Protein AF-A0A522IS14-F1 (afdb_monomer_lite)

Secondary structure (DSSP, 8-state):
-HHHHHHHHHHHHS-TTTEEEEEE-SS-EEEEETTSEEEEEEEEETTEEEEEEEETTPPPEEEES-S--TTSTTTT-EEE-TTS-EEE-SS--TTS-HHHHHHHHHHHHHH-TT--

Structure (mmCIF, N/CA/C/O backbone):
data_AF-A0A522IS14-F1
#
_entry.id   AF-A0A522IS14-F1
#
loop_
_atom_site.group_PDB
_atom_site.id
_atom_site.type_symbol
_atom_site.label_atom_id
_atom_site.label_alt_id
_atom_site.label_comp_id
_atom_site.label_asym_id
_atom_site.label_entity_id
_atom_site.label_seq_id
_atom_site.pdbx_PDB_ins_code
_atom_site.Cartn_x
_atom_site.Cartn_y
_atom_site.Cartn_z
_atom_site.occupancy
_atom_site.B_iso_or_equiv
_atom_site.auth_seq_id
_atom_site.auth_comp_id
_atom_site.auth_asym_id
_atom_site.auth_atom_id
_atom_site.pdbx_PDB_model_num
ATOM 1 N N . MET A 1 1 ? 11.463 14.031 8.250 1.00 78.69 1 MET A N 1
ATOM 2 C CA . MET A 1 1 ? 11.807 12.584 8.253 1.00 78.69 1 MET A CA 1
ATOM 3 C C . MET A 1 1 ? 10.611 11.878 7.656 1.00 78.69 1 MET A C 1
ATOM 5 O O . MET A 1 1 ? 9.542 11.996 8.234 1.00 78.69 1 MET A O 1
ATOM 9 N N . LEU A 1 2 ? 10.772 11.189 6.524 1.00 92.50 2 LEU A N 1
ATOM 10 C CA . LEU A 1 2 ? 9.661 10.795 5.645 1.00 92.50 2 LEU A CA 1
ATOM 11 C C . LEU A 1 2 ? 8.476 10.115 6.358 1.00 92.50 2 LEU A C 1
ATOM 13 O O . LEU A 1 2 ? 7.334 10.493 6.135 1.00 92.50 2 LEU A O 1
ATOM 17 N N . HIS A 1 3 ? 8.723 9.172 7.273 1.00 95.56 3 HIS A N 1
ATOM 18 C CA . HIS A 1 3 ? 7.641 8.515 8.021 1.00 95.56 3 HIS A CA 1
ATOM 19 C C . HIS A 1 3 ? 6.887 9.454 8.984 1.00 95.56 3 HIS A C 1
ATOM 21 O O . HIS A 1 3 ? 5.693 9.268 9.185 1.00 95.56 3 HIS A O 1
ATOM 27 N N . ILE A 1 4 ? 7.536 10.474 9.557 1.00 96.19 4 ILE A N 1
ATOM 28 C CA . ILE A 1 4 ? 6.842 11.489 10.374 1.00 96.19 4 ILE A CA 1
ATOM 29 C C . ILE A 1 4 ? 5.905 12.317 9.490 1.00 96.19 4 ILE A C 1
ATOM 31 O O . ILE A 1 4 ? 4.738 12.473 9.826 1.00 96.19 4 ILE A O 1
ATOM 35 N N . GLU A 1 5 ? 6.392 12.773 8.333 1.00 96.75 5 GLU A N 1
ATOM 36 C CA . GLU A 1 5 ? 5.596 13.560 7.379 1.00 96.75 5 GLU A CA 1
ATOM 37 C C . GLU A 1 5 ? 4.401 12.755 6.850 1.00 96.75 5 GLU A C 1
ATOM 39 O O . GLU A 1 5 ? 3.275 13.247 6.831 1.00 96.75 5 GLU A O 1
ATOM 44 N N . LEU A 1 6 ? 4.621 11.484 6.494 1.00 98.06 6 LEU A N 1
ATOM 45 C CA . LEU A 1 6 ? 3.549 10.581 6.078 1.00 98.06 6 LEU A CA 1
ATOM 46 C C . LEU A 1 6 ? 2.525 10.367 7.194 1.00 98.06 6 LEU A C 1
ATOM 48 O O . LEU A 1 6 ? 1.330 10.405 6.923 1.00 98.06 6 LEU A O 1
ATOM 52 N N . LYS A 1 7 ? 2.963 10.175 8.446 1.00 98.44 7 LYS A N 1
ATOM 53 C CA . LYS A 1 7 ? 2.049 10.040 9.587 1.00 98.44 7 LYS A CA 1
ATOM 54 C C . LYS A 1 7 ? 1.142 11.263 9.722 1.00 98.44 7 LYS A C 1
ATOM 56 O O . LYS A 1 7 ? -0.070 11.098 9.803 1.00 98.44 7 LYS A O 1
ATOM 61 N N . GLU A 1 8 ? 1.716 12.464 9.697 1.00 98.25 8 GLU A N 1
ATOM 62 C CA . GLU A 1 8 ? 0.957 13.718 9.786 1.00 98.25 8 GLU A CA 1
ATOM 63 C C . GLU A 1 8 ? -0.048 13.854 8.633 1.00 98.25 8 GLU A C 1
ATOM 65 O O . GLU A 1 8 ? -1.200 14.235 8.848 1.00 98.25 8 GLU A O 1
ATOM 70 N N . GLN A 1 9 ? 0.355 13.494 7.411 1.00 98.56 9 GLN A N 1
ATOM 71 C CA . GLN A 1 9 ? -0.529 13.511 6.245 1.00 98.56 9 GLN A CA 1
ATOM 72 C C . GLN A 1 9 ? -1.676 12.503 6.362 1.00 98.56 9 GLN A C 1
ATOM 74 O O . GLN A 1 9 ? -2.811 12.848 6.026 1.00 98.56 9 GLN A O 1
ATOM 79 N N . ILE A 1 10 ? -1.411 11.291 6.865 1.00 98.56 10 ILE A N 1
ATOM 80 C CA . ILE A 1 10 ? -2.438 10.266 7.098 1.00 98.56 10 ILE A CA 1
ATOM 81 C C . ILE A 1 10 ? -3.449 10.776 8.129 1.00 98.56 10 ILE A C 1
ATOM 83 O O . ILE A 1 10 ? -4.641 10.784 7.839 1.00 98.56 10 ILE A O 1
ATOM 87 N N . GLU A 1 11 ? -2.983 11.259 9.283 1.00 98.25 11 GLU A N 1
ATOM 88 C CA . GLU A 1 11 ? -3.848 11.747 10.370 1.00 98.25 11 GLU A CA 1
ATOM 89 C C . GLU A 1 11 ? -4.634 13.012 10.001 1.00 98.25 11 GLU A C 1
ATOM 91 O O . GLU A 1 11 ? -5.712 13.251 10.536 1.00 98.25 11 GLU A O 1
ATOM 96 N N . THR A 1 12 ? -4.111 13.825 9.081 1.00 98.38 12 THR A N 1
ATOM 97 C CA . THR A 1 12 ? -4.821 15.006 8.565 1.00 98.38 12 THR A CA 1
ATOM 98 C C . THR A 1 12 ? -5.878 14.634 7.523 1.00 98.38 12 THR A C 1
ATOM 100 O O . THR A 1 12 ? -6.883 15.330 7.390 1.00 98.38 12 THR A O 1
ATOM 103 N N . THR A 1 13 ? -5.645 13.571 6.749 1.00 98.62 13 THR A N 1
ATOM 104 C CA . THR A 1 13 ? -6.473 13.224 5.580 1.00 98.62 13 THR A CA 1
ATOM 105 C C . THR A 1 13 ? -7.583 12.237 5.911 1.00 98.62 13 THR A C 1
ATOM 107 O O . THR A 1 13 ? -8.668 12.343 5.345 1.00 98.62 13 THR A O 1
ATOM 110 N N . PHE A 1 14 ? -7.317 11.281 6.799 1.00 98.44 14 PHE A N 1
ATOM 111 C CA . PHE A 1 14 ? -8.257 10.230 7.169 1.00 98.44 14 PHE A CA 1
ATOM 112 C C . PHE A 1 14 ? -8.689 10.408 8.616 1.00 98.44 14 PHE A C 1
ATOM 114 O O . PHE A 1 14 ? -7.854 10.543 9.508 1.00 98.44 14 PHE A O 1
ATOM 121 N N . ASP A 1 15 ? -9.997 10.374 8.854 1.00 97.62 15 ASP A N 1
ATOM 122 C CA . ASP A 1 15 ? -10.520 10.390 10.214 1.00 97.62 15 ASP A CA 1
ATOM 123 C C . ASP A 1 15 ? -10.483 8.991 10.862 1.00 97.62 15 ASP A C 1
ATOM 125 O O . ASP A 1 15 ? -10.216 7.969 10.218 1.00 97.62 15 ASP A O 1
ATOM 129 N N . ASN A 1 16 ? -10.808 8.937 12.157 1.00 95.06 16 ASN A N 1
ATOM 130 C CA . ASN A 1 16 ? -10.797 7.700 12.944 1.00 95.06 16 ASN A CA 1
ATOM 131 C C . ASN A 1 16 ? -11.855 6.665 12.509 1.00 95.06 16 ASN A C 1
ATOM 133 O O . ASN A 1 16 ? -11.824 5.530 12.985 1.00 95.06 16 ASN A O 1
ATOM 137 N N . THR A 1 17 ? -12.801 7.027 11.635 1.00 97.31 17 THR A N 1
ATOM 138 C CA . THR A 1 17 ? -13.760 6.086 11.031 1.00 97.31 17 THR A CA 1
ATOM 139 C C . THR A 1 17 ? -13.186 5.377 9.806 1.00 97.31 17 THR A C 1
ATOM 141 O O . THR A 1 17 ? -13.763 4.394 9.348 1.00 97.31 17 THR A O 1
ATOM 144 N N . GLN A 1 18 ? -12.041 5.841 9.296 1.00 98.38 18 GLN A N 1
ATOM 145 C CA . GLN A 1 18 ? -11.319 5.253 8.170 1.00 98.38 18 GLN A CA 1
ATOM 146 C C . GLN A 1 18 ? -9.991 4.634 8.619 1.00 98.38 18 GLN A C 1
ATOM 148 O O . GLN A 1 18 ? -9.724 3.467 8.332 1.00 98.38 18 GLN A O 1
ATOM 153 N N . VAL A 1 19 ? -9.172 5.388 9.353 1.00 98.56 19 VAL A N 1
ATOM 154 C CA . VAL A 1 19 ? -7.880 4.940 9.887 1.00 98.56 19 VAL A CA 1
ATOM 155 C C . VAL A 1 19 ? -7.956 4.982 11.408 1.00 98.56 19 VAL A C 1
ATOM 157 O O . VAL A 1 19 ? -7.943 6.042 12.018 1.00 98.56 19 VAL A O 1
ATOM 160 N N . VAL A 1 20 ? -8.043 3.810 12.029 1.00 98.38 20 VAL A N 1
ATOM 161 C CA . VAL A 1 20 ? -8.241 3.650 13.476 1.00 98.38 20 VAL A CA 1
ATOM 162 C C . VAL A 1 20 ? -6.989 4.039 14.261 1.00 98.38 20 VAL A C 1
ATOM 164 O O . VAL A 1 20 ? -7.088 4.589 15.356 1.00 98.38 20 VAL A O 1
ATOM 167 N N . SER A 1 21 ? -5.803 3.746 13.725 1.00 98.25 21 SER A N 1
ATOM 168 C CA . SER A 1 21 ? -4.539 4.133 14.354 1.00 98.25 21 SER A CA 1
ATOM 169 C C . SER A 1 21 ? -3.407 4.263 13.346 1.00 98.25 21 SER A C 1
ATOM 171 O O . SER A 1 21 ? -3.351 3.496 12.384 1.00 98.25 21 SER A O 1
ATOM 173 N N . VAL A 1 22 ? -2.460 5.158 13.640 1.00 98.44 22 VAL A N 1
ATOM 174 C CA . VAL A 1 22 ? -1.189 5.318 12.923 1.00 98.44 22 VAL A CA 1
ATOM 175 C C . VAL A 1 22 ? -0.053 5.379 13.943 1.00 98.44 22 VAL A C 1
ATOM 177 O O . VAL A 1 22 ? 0.065 6.342 14.702 1.00 98.44 22 VAL A O 1
ATOM 180 N N . THR A 1 23 ? 0.806 4.366 13.960 1.00 98.50 23 THR A N 1
ATOM 181 C CA . THR A 1 23 ? 1.931 4.270 14.896 1.00 98.50 23 THR A CA 1
ATOM 182 C C . THR A 1 23 ? 3.244 4.446 14.147 1.00 98.50 23 THR A C 1
ATOM 184 O O . THR A 1 23 ? 3.541 3.718 13.202 1.00 98.50 23 THR A O 1
ATOM 187 N N . LEU A 1 24 ? 4.051 5.415 14.587 1.00 98.00 24 LEU A N 1
ATOM 188 C CA . LEU A 1 24 ? 5.418 5.584 14.107 1.00 98.00 24 LEU A CA 1
ATOM 189 C C . LEU A 1 24 ? 6.353 4.610 14.821 1.00 98.00 24 LEU A C 1
ATOM 191 O O . LEU A 1 24 ? 6.579 4.726 16.026 1.00 98.00 24 LEU A O 1
ATOM 195 N N . CYS A 1 25 ? 6.937 3.700 14.051 1.00 95.94 25 CYS A N 1
ATOM 196 C CA . CYS A 1 25 ? 8.014 2.819 14.479 1.00 95.94 25 CYS A CA 1
ATOM 197 C C . CYS A 1 25 ? 9.371 3.392 14.030 1.00 95.94 25 CYS A C 1
ATOM 199 O O . CYS A 1 25 ? 9.451 4.431 13.373 1.00 95.94 25 CYS A O 1
ATOM 201 N N . ARG A 1 26 ? 10.475 2.723 14.389 1.00 90.19 26 ARG A N 1
ATOM 202 C CA . ARG A 1 26 ? 11.834 3.199 14.067 1.00 90.19 26 ARG A CA 1
ATOM 203 C C . ARG A 1 26 ? 12.067 3.371 12.560 1.00 90.19 26 ARG A C 1
ATOM 205 O O . ARG A 1 26 ? 12.752 4.305 12.155 1.00 90.19 26 ARG A O 1
ATOM 212 N N . ASP A 1 27 ? 11.539 2.459 11.757 1.00 92.25 27 ASP A N 1
ATOM 213 C CA . ASP A 1 27 ? 11.781 2.352 10.316 1.00 92.25 27 ASP A CA 1
ATOM 214 C C . ASP A 1 27 ? 10.505 1.990 9.530 1.00 92.25 27 ASP A C 1
ATOM 216 O O . ASP A 1 27 ? 10.586 1.476 8.413 1.00 92.25 27 ASP A O 1
ATOM 220 N N . ALA A 1 28 ? 9.333 2.231 10.127 1.00 97.38 28 ALA A N 1
ATOM 221 C CA . ALA A 1 28 ? 8.037 1.924 9.537 1.00 97.38 28 ALA A CA 1
ATOM 222 C C . ALA A 1 28 ? 6.909 2.801 10.100 1.00 97.38 28 ALA A C 1
ATOM 224 O O . ALA A 1 28 ? 7.046 3.403 11.169 1.00 97.38 28 ALA A O 1
ATOM 225 N N . LEU A 1 29 ? 5.771 2.796 9.407 1.00 98.38 29 LEU A N 1
ATOM 226 C CA . LEU A 1 29 ? 4.467 3.150 9.965 1.00 98.38 29 LEU A CA 1
ATOM 227 C C . LEU A 1 29 ? 3.579 1.913 10.029 1.00 98.38 29 LEU A C 1
ATOM 229 O O . LEU A 1 29 ? 3.442 1.206 9.034 1.00 98.38 29 LEU A O 1
ATOM 233 N N . GLU A 1 30 ? 2.944 1.693 11.172 1.00 98.62 30 GLU A N 1
ATOM 234 C CA . GLU A 1 30 ? 1.910 0.672 11.341 1.00 98.62 30 GLU A CA 1
ATOM 235 C C . GLU A 1 30 ? 0.535 1.338 11.365 1.00 98.62 30 GLU A C 1
ATOM 237 O O . GLU A 1 30 ? 0.321 2.316 12.084 1.00 98.62 30 GLU A O 1
ATOM 242 N N . LEU A 1 31 ? -0.388 0.833 10.550 1.00 98.62 31 LEU A N 1
ATOM 243 C CA . LEU A 1 31 ? -1.736 1.363 10.398 1.00 98.62 31 LEU A CA 1
ATOM 244 C C . LEU A 1 31 ? -2.772 0.271 10.650 1.00 98.62 31 LEU A C 1
ATOM 246 O O . LEU A 1 31 ? -2.624 -0.852 10.172 1.00 98.62 31 LEU A O 1
ATOM 250 N N . ASN A 1 32 ? -3.865 0.654 11.306 1.00 98.56 32 ASN A N 1
ATOM 251 C CA . ASN A 1 32 ? -5.087 -0.144 11.374 1.00 98.56 32 ASN A CA 1
ATOM 252 C C . ASN A 1 32 ? -6.198 0.614 10.655 1.00 98.56 32 ASN A C 1
ATOM 254 O O . ASN A 1 32 ? -6.525 1.735 11.045 1.00 98.56 32 ASN A O 1
ATOM 258 N N . LEU A 1 33 ? -6.772 0.028 9.608 1.00 98.62 33 LEU A N 1
ATOM 259 C CA . LEU A 1 33 ? -7.923 0.593 8.907 1.00 98.62 33 LEU A CA 1
ATOM 260 C C . LEU A 1 33 ? -9.225 0.091 9.541 1.00 98.62 33 LEU A C 1
ATOM 262 O O . LEU A 1 33 ? -9.295 -1.012 10.082 1.00 98.62 33 LEU A O 1
ATOM 266 N N . ALA A 1 34 ? -10.289 0.883 9.437 1.00 98.12 34 ALA A N 1
ATOM 267 C CA . ALA A 1 34 ? -11.573 0.588 10.074 1.00 98.12 34 ALA A CA 1
ATOM 268 C C . ALA A 1 34 ? -12.277 -0.667 9.532 1.00 98.12 34 ALA A C 1
ATOM 270 O O . ALA A 1 34 ? -13.135 -1.235 10.203 1.00 98.12 34 ALA A O 1
ATOM 271 N N . ASN A 1 35 ? -11.901 -1.129 8.339 1.00 97.38 35 ASN A N 1
ATOM 272 C CA . ASN A 1 35 ? -12.407 -2.367 7.746 1.00 97.38 35 ASN A CA 1
ATOM 273 C C . ASN A 1 35 ? -11.605 -3.623 8.152 1.00 97.38 35 ASN A C 1
ATOM 275 O O . ASN A 1 35 ? -11.827 -4.699 7.593 1.00 97.38 35 ASN A O 1
ATOM 279 N N . GLY A 1 36 ? -10.684 -3.492 9.113 1.00 97.56 36 GLY A N 1
ATOM 280 C CA . GLY A 1 36 ? -9.882 -4.594 9.644 1.00 97.56 36 GLY A CA 1
ATOM 281 C C . GLY A 1 36 ? -8.603 -4.888 8.860 1.00 97.56 36 GLY A C 1
ATOM 282 O O . GLY A 1 36 ? -7.990 -5.927 9.091 1.00 97.56 36 GLY A O 1
ATOM 283 N N . VAL A 1 37 ? -8.204 -4.026 7.919 1.00 98.44 37 VAL A N 1
ATOM 284 C CA . VAL A 1 37 ? -6.888 -4.122 7.273 1.00 98.44 37 VAL A CA 1
ATOM 285 C C . VAL A 1 37 ? -5.807 -3.630 8.231 1.00 98.44 37 VAL A C 1
ATOM 287 O O . VAL A 1 37 ? -5.866 -2.504 8.725 1.00 98.44 37 VAL A O 1
ATOM 290 N N . GLU A 1 38 ? -4.789 -4.456 8.437 1.00 98.50 38 GLU A N 1
ATOM 291 C CA . GLU A 1 38 ? -3.585 -4.117 9.198 1.00 98.50 38 GLU A CA 1
ATOM 292 C C . GLU A 1 38 ? -2.421 -3.970 8.224 1.00 98.50 38 GLU A C 1
ATOM 294 O O . GLU A 1 38 ? -2.159 -4.875 7.428 1.00 98.50 38 GLU A O 1
ATOM 299 N N . MET A 1 39 ? -1.734 -2.831 8.269 1.00 98.44 39 MET A N 1
ATOM 300 C CA . MET A 1 39 ? -0.756 -2.435 7.260 1.00 98.44 39 MET A CA 1
ATOM 301 C C . MET A 1 39 ? 0.551 -1.947 7.883 1.00 98.44 39 MET A C 1
ATOM 303 O O . MET A 1 39 ? 0.554 -1.272 8.908 1.00 98.44 39 MET A O 1
ATOM 307 N N . VAL A 1 40 ? 1.666 -2.258 7.223 1.00 98.62 40 VAL A N 1
ATOM 308 C CA . VAL A 1 40 ? 3.013 -1.802 7.570 1.00 98.62 40 VAL A CA 1
ATOM 309 C C . VAL A 1 40 ? 3.643 -1.141 6.350 1.00 98.62 40 VAL A C 1
ATOM 311 O O . VAL A 1 40 ? 3.843 -1.779 5.314 1.00 98.62 40 VAL A O 1
ATOM 314 N N . LEU A 1 41 ? 3.984 0.138 6.483 1.00 98.44 41 LEU A N 1
ATOM 315 C CA . LEU A 1 41 ? 4.634 0.942 5.453 1.00 98.44 41 LEU A CA 1
ATOM 316 C C . LEU A 1 41 ? 6.110 1.118 5.795 1.00 98.44 41 LEU A C 1
ATOM 318 O O . LEU A 1 41 ? 6.434 1.634 6.862 1.00 98.44 41 LEU A O 1
ATOM 322 N N . ARG A 1 42 ? 6.999 0.741 4.878 1.00 98.19 42 ARG A N 1
ATOM 323 C CA . ARG A 1 42 ? 8.440 1.007 4.948 1.00 98.19 42 ARG A CA 1
ATOM 324 C C . ARG A 1 42 ? 8.839 1.784 3.710 1.00 98.19 42 ARG A C 1
ATOM 326 O O . ARG A 1 42 ? 8.982 1.204 2.638 1.00 98.19 42 ARG A O 1
ATOM 333 N N . ILE A 1 43 ? 8.980 3.095 3.846 1.00 96.94 43 ILE A N 1
ATOM 334 C CA . ILE A 1 43 ? 9.272 3.993 2.731 1.00 96.94 43 ILE A CA 1
ATOM 335 C C . ILE A 1 43 ? 10.657 4.600 2.931 1.00 96.94 43 ILE A C 1
ATOM 337 O O . ILE A 1 43 ? 10.878 5.382 3.858 1.00 96.94 43 ILE A O 1
ATOM 341 N N . VAL A 1 44 ? 11.594 4.247 2.054 1.00 95.62 44 VAL A N 1
ATOM 342 C CA . VAL A 1 44 ? 12.950 4.812 2.056 1.00 95.62 44 VAL A CA 1
ATOM 343 C C . VAL A 1 44 ? 13.001 6.037 1.148 1.00 95.62 44 VAL A C 1
ATOM 345 O O . VAL A 1 44 ? 13.566 7.066 1.516 1.00 95.62 44 VAL A O 1
ATOM 348 N N . SER A 1 45 ? 12.391 5.938 -0.034 1.00 96.12 45 SER A N 1
ATOM 349 C CA . SER A 1 45 ? 12.372 6.998 -1.042 1.00 96.12 45 SER A CA 1
ATOM 350 C C . SER A 1 45 ? 11.177 6.834 -2.000 1.00 96.12 45 SER A C 1
ATOM 352 O O . SER A 1 45 ? 10.509 5.799 -1.969 1.00 96.12 45 SER A O 1
ATOM 354 N N . PRO A 1 46 ? 10.920 7.799 -2.904 1.00 96.88 46 PRO A N 1
ATOM 355 C CA . PRO A 1 46 ? 9.925 7.656 -3.978 1.00 96.88 46 PRO A CA 1
ATOM 356 C C . PRO A 1 46 ? 10.116 6.422 -4.880 1.00 96.88 46 PRO A C 1
ATOM 358 O O . PRO A 1 46 ? 9.194 6.016 -5.586 1.00 96.88 46 PRO A O 1
ATOM 361 N N . THR A 1 47 ? 11.311 5.827 -4.889 1.00 96.44 47 THR A N 1
ATOM 362 C CA . THR A 1 47 ? 11.657 4.670 -5.729 1.00 96.44 47 THR A CA 1
ATOM 363 C C . THR A 1 47 ? 11.968 3.402 -4.936 1.00 96.44 47 THR A C 1
ATOM 365 O O . THR A 1 47 ? 12.289 2.382 -5.539 1.00 96.44 47 THR A O 1
ATOM 368 N N . GLU A 1 48 ? 11.917 3.460 -3.605 1.00 97.31 48 GLU A N 1
ATOM 369 C CA . GLU A 1 48 ? 12.264 2.338 -2.733 1.00 97.31 48 GLU A CA 1
ATOM 370 C C . GLU A 1 48 ? 11.300 2.266 -1.549 1.00 97.31 48 GLU A C 1
ATOM 372 O O . GLU A 1 48 ? 11.327 3.113 -0.645 1.00 97.31 48 GLU A O 1
ATOM 377 N N . TYR A 1 49 ? 10.433 1.257 -1.576 1.00 97.62 49 TYR A N 1
ATOM 378 C CA . TYR A 1 49 ? 9.414 1.042 -0.560 1.00 97.62 49 TYR A CA 1
ATOM 379 C C . TYR A 1 49 ? 8.918 -0.405 -0.510 1.00 97.62 49 TYR A C 1
ATOM 381 O O . TYR A 1 49 ? 9.035 -1.169 -1.470 1.00 97.62 49 TYR A O 1
ATOM 389 N N . ALA A 1 50 ? 8.321 -0.734 0.632 1.00 98.06 50 ALA A N 1
ATOM 390 C CA . ALA A 1 50 ? 7.544 -1.939 0.870 1.00 98.06 50 ALA A CA 1
ATOM 391 C C . ALA A 1 50 ? 6.265 -1.565 1.633 1.00 98.06 50 ALA A C 1
ATOM 393 O O . ALA A 1 50 ? 6.326 -0.966 2.712 1.00 98.06 50 ALA A O 1
ATOM 394 N N . MET A 1 51 ? 5.105 -1.899 1.076 1.00 98.50 51 MET A N 1
ATOM 395 C CA . MET A 1 51 ? 3.789 -1.649 1.666 1.00 98.50 51 MET A CA 1
ATOM 396 C C . MET A 1 51 ? 3.086 -2.987 1.847 1.00 98.50 51 MET A C 1
ATOM 398 O O . MET A 1 51 ? 2.606 -3.573 0.884 1.00 98.50 51 MET A O 1
ATOM 402 N N . ASN A 1 52 ? 3.054 -3.487 3.077 1.00 98.25 52 ASN A N 1
ATOM 403 C CA . ASN A 1 52 ? 2.553 -4.819 3.401 1.00 98.25 52 ASN A CA 1
ATOM 404 C C . ASN A 1 52 ? 1.222 -4.705 4.126 1.00 98.25 52 ASN A C 1
ATOM 406 O O . ASN A 1 52 ? 1.089 -3.850 4.998 1.00 98.25 52 ASN A O 1
ATOM 410 N N . TRP A 1 53 ? 0.265 -5.578 3.833 1.00 98.44 53 TRP A N 1
ATOM 411 C CA . TRP A 1 53 ? -0.979 -5.631 4.590 1.00 98.44 53 TRP A CA 1
ATOM 412 C C . TRP A 1 53 ? -1.567 -7.037 4.667 1.00 98.44 53 TRP A C 1
ATOM 414 O O . TRP A 1 53 ? -1.236 -7.933 3.889 1.00 98.44 53 TRP A O 1
ATOM 424 N N . ARG A 1 54 ? -2.461 -7.224 5.635 1.00 97.38 54 ARG A N 1
ATOM 425 C CA . ARG A 1 54 ? -3.291 -8.421 5.801 1.00 97.38 54 ARG A CA 1
ATOM 426 C C . ARG A 1 54 ? -4.718 -8.023 6.152 1.00 97.38 54 ARG A C 1
ATOM 428 O O . ARG A 1 54 ? -4.959 -6.912 6.624 1.00 97.38 54 ARG A O 1
ATOM 435 N N . TRP A 1 55 ? -5.655 -8.932 5.913 1.00 96.56 55 TRP A N 1
ATOM 436 C CA . TRP A 1 55 ? -7.069 -8.734 6.219 1.00 96.56 55 TRP A CA 1
ATOM 437 C C . TRP A 1 55 ? -7.676 -10.028 6.766 1.00 96.56 55 TRP A C 1
ATOM 439 O O . TRP A 1 55 ? -7.764 -11.026 6.050 1.00 96.56 55 TRP A O 1
ATOM 449 N N . GLY A 1 56 ? -8.063 -10.025 8.044 1.00 92.00 56 GLY A N 1
ATOM 450 C CA . GLY A 1 56 ? -8.499 -11.239 8.743 1.00 92.00 56 GLY A CA 1
ATOM 451 C C . GLY A 1 56 ? -7.419 -12.330 8.738 1.00 92.00 56 GLY A C 1
ATOM 452 O O . GLY A 1 56 ? -6.240 -12.040 8.938 1.00 92.00 56 GLY A O 1
ATOM 453 N N . ASP A 1 57 ? -7.826 -13.570 8.461 1.00 89.50 57 ASP A N 1
ATOM 454 C CA . ASP A 1 57 ? -6.933 -14.736 8.359 1.00 89.50 57 ASP A CA 1
ATOM 455 C C . ASP A 1 57 ? -6.303 -14.904 6.959 1.00 89.50 57 ASP A C 1
ATOM 457 O O . ASP A 1 57 ? -5.694 -15.935 6.664 1.00 89.50 57 ASP A O 1
ATOM 461 N N . ALA A 1 58 ? -6.475 -13.926 6.061 1.00 84.50 58 ALA A N 1
ATOM 462 C CA . ALA A 1 58 ? -5.903 -13.992 4.721 1.00 84.50 58 ALA A CA 1
ATOM 463 C C . ALA A 1 58 ? -4.368 -13.945 4.754 1.00 84.50 58 ALA A C 1
ATOM 465 O O . ALA A 1 58 ? -3.752 -13.347 5.642 1.00 84.50 58 ALA A O 1
ATOM 466 N N . ALA A 1 59 ? -3.749 -14.539 3.730 1.00 87.00 59 ALA A N 1
ATOM 467 C CA . ALA A 1 59 ? -2.314 -14.419 3.521 1.00 87.00 59 ALA A CA 1
ATOM 468 C C . ALA A 1 59 ? -1.903 -12.948 3.335 1.00 87.00 59 ALA A C 1
ATOM 470 O O . ALA A 1 59 ? -2.679 -12.116 2.856 1.00 87.00 59 ALA A O 1
ATOM 471 N N . GLN A 1 60 ? -0.661 -12.644 3.712 1.00 93.94 60 GLN A N 1
ATOM 472 C CA . GLN A 1 60 ? -0.085 -11.316 3.550 1.00 93.94 60 GLN A CA 1
ATOM 473 C C . GLN A 1 60 ? -0.003 -10.941 2.068 1.00 93.94 60 GLN A C 1
ATOM 475 O O . GLN A 1 60 ? 0.433 -11.731 1.232 1.00 93.94 60 GLN A O 1
ATOM 480 N N . MET A 1 61 ? -0.390 -9.706 1.781 1.00 97.44 61 MET A N 1
ATOM 481 C CA . MET A 1 61 ? -0.250 -9.046 0.494 1.00 97.44 61 MET A CA 1
ATOM 482 C C . MET A 1 61 ? 0.776 -7.925 0.615 1.00 97.44 61 MET A C 1
ATOM 484 O O . MET A 1 61 ? 0.977 -7.369 1.701 1.00 97.44 61 MET A O 1
ATOM 488 N N . SER A 1 62 ? 1.429 -7.582 -0.489 1.00 97.88 62 SER A N 1
ATOM 489 C CA . SER A 1 62 ? 2.403 -6.496 -0.477 1.00 97.88 62 SER A CA 1
ATOM 490 C C . SER A 1 62 ? 2.580 -5.831 -1.828 1.00 97.88 62 SER A C 1
ATOM 492 O O . SER A 1 62 ? 2.413 -6.452 -2.875 1.00 97.88 62 SER A O 1
ATOM 494 N N . ILE A 1 63 ? 2.932 -4.551 -1.794 1.00 98.25 63 ILE A N 1
ATOM 495 C CA . ILE A 1 63 ? 3.481 -3.825 -2.931 1.00 98.25 63 ILE A CA 1
ATOM 496 C C . ILE A 1 63 ? 4.915 -3.455 -2.587 1.00 98.25 63 ILE A C 1
ATOM 498 O O . ILE A 1 63 ? 5.154 -2.689 -1.650 1.00 98.25 63 ILE A O 1
ATOM 502 N N . ASP A 1 64 ? 5.851 -3.985 -3.364 1.00 96.62 64 ASP A N 1
ATOM 503 C CA . ASP A 1 64 ? 7.278 -3.885 -3.087 1.00 96.62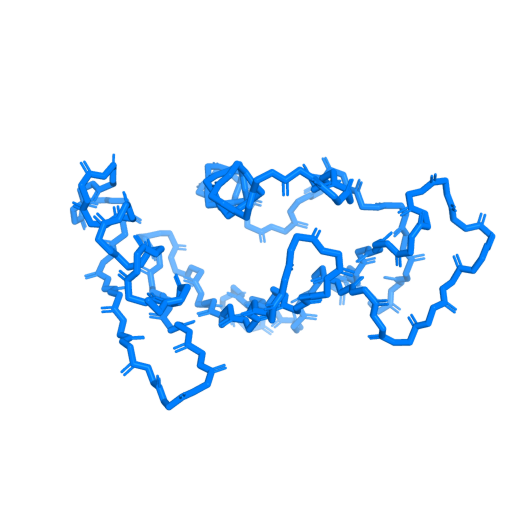 64 ASP A CA 1
ATOM 504 C C . ASP A 1 64 ? 8.046 -3.401 -4.316 1.00 96.62 64 ASP A C 1
ATOM 506 O O . ASP A 1 64 ? 7.654 -3.630 -5.461 1.00 96.62 64 ASP A O 1
ATOM 510 N N . THR A 1 65 ? 9.186 -2.753 -4.083 1.00 97.00 65 THR A N 1
ATOM 511 C CA . THR A 1 65 ? 10.163 -2.423 -5.134 1.00 97.00 65 THR A CA 1
ATOM 512 C C . THR A 1 65 ? 11.336 -3.409 -5.188 1.00 97.00 65 THR A C 1
ATOM 514 O O . THR A 1 65 ? 12.215 -3.266 -6.040 1.00 97.00 65 THR A O 1
ATOM 517 N N . ALA A 1 66 ? 11.387 -4.395 -4.281 1.00 92.06 66 ALA A N 1
ATOM 518 C CA . ALA A 1 66 ? 12.446 -5.402 -4.203 1.00 92.06 66 ALA A CA 1
ATOM 519 C C . ALA A 1 66 ? 11.938 -6.738 -3.610 1.00 92.06 66 ALA A C 1
ATOM 521 O O . ALA A 1 66 ? 11.173 -6.699 -2.650 1.00 92.06 66 ALA A O 1
ATOM 522 N N . PRO A 1 67 ? 12.418 -7.907 -4.089 1.00 92.00 67 PRO A N 1
ATOM 523 C CA . PRO A 1 67 ? 13.331 -8.098 -5.222 1.00 92.00 67 PRO A CA 1
ATOM 524 C C . PRO A 1 67 ? 12.687 -7.680 -6.552 1.00 92.00 67 PRO A C 1
ATOM 526 O O . PRO A 1 67 ? 11.483 -7.513 -6.651 1.00 92.00 67 PRO A O 1
ATOM 529 N N . VAL A 1 68 ? 13.490 -7.447 -7.591 1.00 90.69 68 VAL A N 1
ATOM 530 C CA . VAL A 1 68 ? 12.969 -6.826 -8.817 1.00 90.69 68 VAL A CA 1
ATOM 531 C C . VAL A 1 68 ? 12.430 -7.843 -9.832 1.00 90.69 68 VAL A C 1
ATOM 533 O O . VAL A 1 68 ? 13.073 -8.853 -10.119 1.00 90.69 68 VAL A O 1
ATOM 536 N N . HIS A 1 69 ? 11.305 -7.518 -10.474 1.00 92.88 69 HIS A N 1
ATOM 537 C CA . HIS A 1 69 ? 10.643 -8.356 -11.482 1.00 92.88 69 HIS A CA 1
ATOM 538 C C . HIS A 1 69 ? 10.570 -7.647 -12.847 1.00 92.88 69 HIS A C 1
ATOM 540 O O . HIS A 1 69 ? 9.562 -7.051 -13.212 1.00 92.88 69 HIS A O 1
ATOM 546 N N . LYS A 1 70 ? 11.658 -7.711 -13.629 1.00 93.75 70 LYS A N 1
ATOM 547 C CA . LYS A 1 70 ? 11.838 -6.950 -14.893 1.00 93.75 70 LYS A CA 1
ATOM 548 C C . LYS A 1 70 ? 10.795 -7.208 -15.986 1.00 93.75 70 LYS A C 1
ATOM 550 O O . LYS A 1 70 ? 10.719 -6.432 -16.930 1.00 93.75 70 LYS A O 1
ATOM 555 N N . SER A 1 71 ? 10.052 -8.309 -15.906 1.00 94.38 71 SER A N 1
ATOM 556 C CA . SER A 1 71 ? 9.022 -8.660 -16.888 1.00 94.38 71 SER A CA 1
ATOM 557 C C . SER A 1 71 ? 7.682 -7.961 -16.653 1.00 94.38 71 SER A C 1
ATOM 559 O O . SER A 1 71 ? 6.820 -8.030 -17.525 1.00 94.38 71 SER A O 1
ATOM 561 N N . LEU A 1 72 ? 7.483 -7.344 -15.486 1.00 95.31 72 LEU A N 1
ATOM 562 C CA . LEU A 1 72 ? 6.248 -6.642 -15.144 1.00 95.31 72 LEU A CA 1
ATOM 563 C C . LEU A 1 72 ? 6.248 -5.230 -15.725 1.00 95.31 72 LEU A C 1
ATOM 565 O O . LEU A 1 72 ? 7.288 -4.575 -15.814 1.00 95.31 72 LEU A O 1
ATOM 569 N N . LYS A 1 73 ? 5.067 -4.748 -16.113 1.00 95.25 73 LYS A N 1
ATOM 570 C CA . LYS A 1 73 ? 4.890 -3.428 -16.737 1.00 95.25 73 LYS A CA 1
ATOM 571 C C . LYS A 1 73 ? 5.177 -2.291 -15.769 1.00 95.25 73 LYS A C 1
ATOM 573 O O . LYS A 1 73 ? 5.597 -1.221 -16.195 1.00 95.25 73 LYS A O 1
ATOM 578 N N . THR A 1 74 ? 4.953 -2.534 -14.485 1.00 95.50 74 THR A N 1
ATOM 579 C CA . THR A 1 74 ? 5.172 -1.580 -13.397 1.00 95.50 74 THR A CA 1
ATOM 580 C C . THR A 1 74 ? 6.568 -1.686 -12.805 1.00 95.50 74 THR A C 1
ATOM 582 O O . THR A 1 74 ? 6.812 -1.138 -11.745 1.00 95.50 74 THR A O 1
ATOM 585 N N . PHE A 1 75 ? 7.509 -2.386 -13.447 1.00 93.06 75 PHE A N 1
ATOM 586 C CA . PHE A 1 75 ? 8.868 -2.497 -12.925 1.00 93.06 75 PHE A CA 1
ATOM 587 C C . PHE A 1 75 ? 9.430 -1.121 -12.487 1.00 93.06 75 PHE A C 1
ATOM 589 O O . PHE A 1 75 ? 9.385 -0.168 -13.271 1.00 93.06 75 PHE A O 1
ATOM 596 N N . PRO A 1 76 ? 10.015 -1.015 -11.277 1.00 95.12 76 PRO A N 1
ATOM 597 C CA . PRO A 1 76 ? 10.354 -2.103 -10.358 1.00 95.12 76 PRO A CA 1
ATOM 5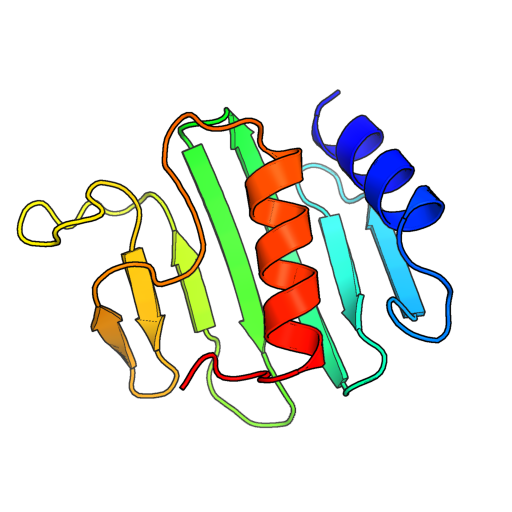98 C C . PRO A 1 76 ? 9.238 -2.502 -9.380 1.00 95.12 76 PRO A C 1
ATOM 600 O O . PRO A 1 76 ? 9.354 -3.570 -8.775 1.00 95.12 76 PRO A O 1
ATOM 603 N N . ASN A 1 77 ? 8.187 -1.693 -9.219 1.00 97.06 77 ASN A N 1
ATOM 604 C CA . ASN A 1 77 ? 7.111 -1.989 -8.280 1.00 97.06 77 ASN A CA 1
ATOM 605 C C . ASN A 1 77 ? 6.198 -3.112 -8.786 1.00 97.06 77 ASN A C 1
ATOM 607 O O . ASN A 1 77 ? 5.957 -3.267 -9.984 1.00 97.06 77 ASN A O 1
ATOM 611 N N . HIS A 1 78 ? 5.730 -3.945 -7.866 1.00 97.94 78 HIS A N 1
ATOM 612 C CA . HIS A 1 78 ? 4.921 -5.119 -8.173 1.00 97.94 78 HIS A CA 1
ATOM 613 C C . HIS A 1 78 ? 4.029 -5.483 -6.993 1.00 97.94 78 HIS A C 1
ATOM 615 O O . HIS A 1 78 ? 4.330 -5.135 -5.855 1.00 97.94 78 HIS A O 1
ATOM 621 N N . PHE A 1 79 ? 2.939 -6.194 -7.277 1.00 97.94 79 PHE A N 1
ATOM 622 C CA . PHE A 1 79 ? 1.962 -6.615 -6.281 1.00 97.94 79 PHE A CA 1
ATOM 623 C C . PHE A 1 79 ? 2.053 -8.123 -6.017 1.00 97.94 79 PHE A C 1
ATOM 625 O O . PHE A 1 79 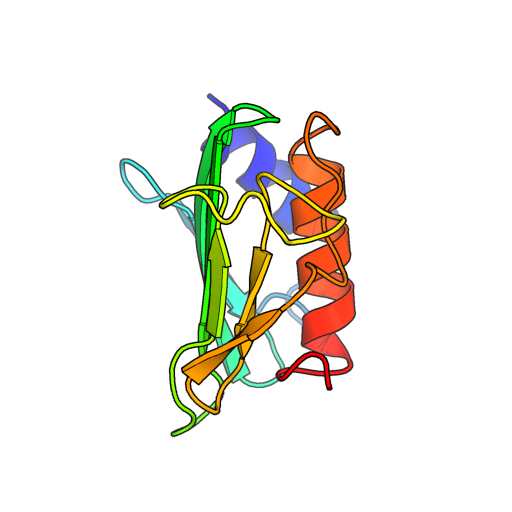? 1.904 -8.938 -6.932 1.00 97.94 79 PHE A O 1
ATOM 632 N N . HIS A 1 80 ? 2.256 -8.490 -4.754 1.00 97.19 80 HIS A N 1
ATOM 633 C CA . HIS A 1 80 ? 2.087 -9.838 -4.227 1.00 97.19 80 HIS A CA 1
ATOM 634 C C . HIS A 1 80 ? 0.632 -10.051 -3.800 1.00 97.19 80 HIS A C 1
ATOM 636 O O . HIS A 1 80 ? 0.164 -9.505 -2.800 1.00 97.19 80 HIS A O 1
ATOM 642 N N . THR A 1 81 ? -0.083 -10.865 -4.573 1.00 95.69 81 THR A N 1
ATOM 643 C CA . THR A 1 81 ? -1.480 -11.242 -4.311 1.00 95.69 81 THR A CA 1
ATOM 644 C C . THR A 1 81 ? -1.594 -12.246 -3.161 1.00 95.69 81 THR A C 1
ATOM 646 O O . THR A 1 81 ? -0.647 -12.978 -2.870 1.00 95.69 81 THR A O 1
ATOM 649 N N . VAL A 1 82 ? -2.797 -12.369 -2.589 1.00 93.88 82 VAL A N 1
ATOM 650 C CA . VAL A 1 82 ? -3.121 -13.371 -1.555 1.00 93.88 82 VAL A CA 1
ATOM 651 C C . VAL A 1 82 ? -2.803 -14.816 -1.981 1.00 93.88 82 VAL A C 1
ATOM 653 O O . VAL A 1 82 ? -2.437 -15.641 -1.150 1.00 93.88 82 VAL A O 1
ATOM 656 N N . ASP A 1 83 ? -2.893 -15.120 -3.282 1.00 91.94 83 ASP A N 1
ATOM 657 C CA . ASP A 1 83 ? -2.628 -16.452 -3.844 1.00 91.94 83 ASP A CA 1
ATOM 658 C C . ASP A 1 83 ? -1.121 -16.729 -4.019 1.00 91.94 83 ASP A C 1
ATOM 660 O O . ASP A 1 83 ? -0.729 -17.730 -4.622 1.00 91.94 83 ASP A O 1
ATOM 664 N N . GLY A 1 84 ? -0.257 -15.810 -3.576 1.00 90.81 84 GLY A N 1
ATOM 665 C CA . GLY A 1 84 ? 1.194 -15.896 -3.736 1.00 90.81 84 GLY A CA 1
ATOM 666 C C . GLY A 1 84 ? 1.693 -15.572 -5.148 1.00 90.81 84 GLY A C 1
ATOM 667 O O . GLY A 1 84 ? 2.865 -15.798 -5.450 1.00 90.81 84 GLY A O 1
ATOM 668 N N . LYS A 1 85 ? 0.837 -15.047 -6.036 1.00 94.56 85 LYS A N 1
ATOM 669 C CA . LYS A 1 85 ? 1.258 -14.578 -7.368 1.00 94.56 85 LYS A CA 1
ATOM 670 C C . LYS A 1 85 ? 1.863 -13.185 -7.286 1.00 94.56 85 LYS A C 1
ATOM 672 O O . LYS A 1 85 ? 1.385 -12.358 -6.513 1.00 94.56 85 LYS A O 1
ATOM 677 N N . VAL A 1 86 ? 2.829 -12.925 -8.164 1.00 96.56 86 VAL A N 1
ATOM 678 C CA . VAL A 1 86 ? 3.405 -11.597 -8.393 1.00 96.56 86 VAL A CA 1
ATOM 679 C C . VAL A 1 86 ? 2.876 -11.047 -9.712 1.00 96.56 86 VAL A C 1
ATOM 681 O O . VAL A 1 86 ? 3.027 -11.690 -10.753 1.00 96.56 86 VAL A O 1
ATOM 684 N N . VAL A 1 87 ? 2.237 -9.883 -9.665 1.00 96.88 87 VAL A N 1
ATOM 685 C CA . VAL A 1 87 ? 1.592 -9.239 -10.818 1.00 96.88 87 VAL A CA 1
ATOM 686 C C . VA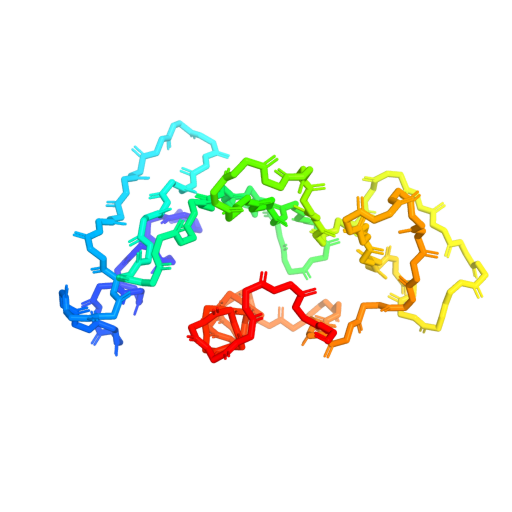L A 1 87 ? 1.956 -7.756 -10.899 1.00 96.88 87 VAL A C 1
ATOM 688 O O . VAL A 1 87 ? 2.596 -7.216 -9.995 1.00 96.88 87 VAL A O 1
ATOM 691 N N . ASP A 1 88 ? 1.561 -7.108 -11.999 1.00 97.75 88 ASP A N 1
ATOM 692 C CA . ASP A 1 88 ? 1.675 -5.655 -12.154 1.00 97.75 88 ASP A CA 1
ATOM 693 C C . ASP A 1 88 ? 1.002 -4.952 -10.965 1.00 97.75 88 ASP A C 1
ATOM 695 O O . ASP A 1 88 ? -0.100 -5.326 -10.560 1.00 97.75 88 ASP A O 1
ATOM 699 N N . ASP A 1 89 ? 1.659 -3.937 -10.414 1.00 97.25 89 ASP A N 1
ATOM 700 C CA . ASP A 1 89 ? 1.112 -3.138 -9.323 1.00 97.25 89 ASP A CA 1
ATOM 701 C C . ASP A 1 89 ? -0.090 -2.301 -9.808 1.00 97.25 89 ASP A C 1
ATOM 703 O O . ASP A 1 89 ? 0.068 -1.428 -10.666 1.00 97.25 89 ASP A O 1
ATOM 707 N N . PRO A 1 90 ? -1.307 -2.526 -9.278 1.00 96.69 90 PRO A N 1
ATOM 708 C CA . PRO A 1 90 ? -2.499 -1.830 -9.748 1.00 96.69 90 PRO A CA 1
ATOM 709 C C . PRO A 1 90 ? -2.721 -0.461 -9.083 1.00 96.69 90 PRO A C 1
ATOM 711 O O . PRO A 1 90 ? -3.749 0.176 -9.344 1.00 96.69 90 PRO A O 1
ATOM 714 N N . VAL A 1 91 ? -1.830 -0.034 -8.183 1.00 97.75 91 VAL A N 1
ATOM 715 C CA . VAL A 1 91 ? -2.022 1.126 -7.305 1.00 97.75 91 VAL A CA 1
ATOM 716 C C . VAL A 1 91 ? -0.905 2.149 -7.443 1.00 97.75 91 VAL A C 1
ATOM 718 O O . VAL A 1 91 ? -1.207 3.326 -7.652 1.00 97.75 91 VAL A O 1
ATOM 721 N N . THR A 1 92 ? 0.357 1.751 -7.268 1.00 97.62 92 THR A N 1
ATOM 722 C CA . THR A 1 92 ? 1.437 2.728 -7.073 1.00 97.62 92 THR A CA 1
ATOM 723 C C . THR A 1 92 ? 2.172 3.081 -8.363 1.00 97.62 92 THR A C 1
ATOM 725 O O . THR A 1 92 ? 2.285 2.288 -9.299 1.00 97.62 92 THR A O 1
ATOM 728 N N . GLU A 1 93 ? 2.681 4.311 -8.413 1.00 97.44 93 GLU A N 1
ATOM 729 C CA . GLU A 1 93 ? 3.512 4.811 -9.506 1.00 97.44 93 GLU A CA 1
ATOM 730 C C . GLU A 1 93 ? 4.937 5.034 -8.989 1.00 97.44 93 GLU A C 1
ATOM 732 O O . GLU A 1 93 ? 5.156 5.815 -8.056 1.00 97.44 93 GLU A O 1
ATOM 737 N N . ILE A 1 94 ? 5.917 4.338 -9.570 1.00 95.94 94 ILE A N 1
ATOM 738 C CA . ILE A 1 94 ? 7.322 4.495 -9.182 1.00 95.94 94 ILE A CA 1
ATOM 739 C C . ILE A 1 94 ? 7.808 5.933 -9.392 1.00 95.94 94 ILE A C 1
ATOM 741 O O . ILE A 1 94 ? 7.551 6.548 -10.424 1.00 95.94 94 ILE A O 1
ATOM 745 N N . GLY A 1 95 ? 8.539 6.474 -8.414 1.00 96.25 95 GLY A N 1
ATOM 746 C CA . GLY A 1 95 ? 9.103 7.824 -8.479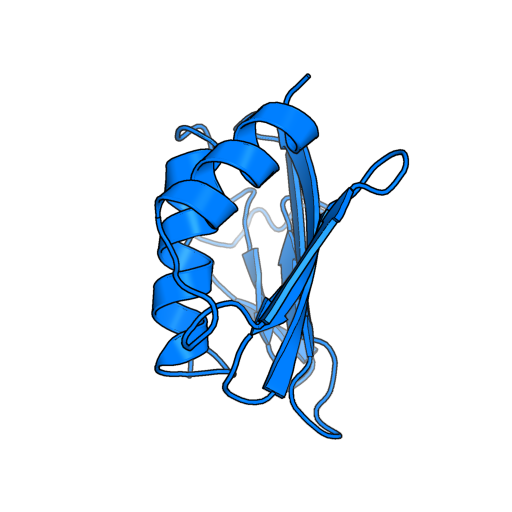 1.00 96.25 95 GLY A CA 1
ATOM 747 C C . GLY A 1 95 ? 8.101 8.944 -8.192 1.00 96.25 95 GLY A C 1
ATOM 748 O O . GLY A 1 95 ? 8.518 10.092 -8.055 1.00 96.25 95 GLY A O 1
ATOM 749 N N . ALA A 1 96 ? 6.808 8.634 -8.059 1.00 97.12 96 ALA A N 1
ATOM 750 C CA . ALA A 1 96 ? 5.822 9.592 -7.584 1.00 97.12 96 ALA A CA 1
ATOM 751 C C . ALA A 1 96 ? 6.044 9.936 -6.103 1.00 97.12 96 ALA A C 1
ATOM 753 O O . ALA A 1 96 ? 6.646 9.171 -5.348 1.00 97.12 96 ALA A O 1
ATOM 754 N N . GLU A 1 97 ? 5.501 11.079 -5.675 1.00 97.56 97 GLU A N 1
ATOM 755 C CA . GLU A 1 97 ? 5.521 11.490 -4.270 1.00 97.56 97 GLU A CA 1
ATOM 756 C C . GLU A 1 97 ? 5.012 10.360 -3.358 1.00 97.56 97 GLU A C 1
ATOM 758 O O . GLU A 1 97 ? 3.905 9.859 -3.589 1.00 97.56 97 GLU A O 1
ATOM 763 N N . PRO A 1 98 ? 5.752 9.968 -2.301 1.00 97.62 98 PRO A N 1
ATOM 764 C CA . PRO A 1 98 ? 5.379 8.840 -1.451 1.00 97.62 98 PRO A CA 1
ATOM 765 C C . PRO A 1 98 ? 3.959 8.934 -0.901 1.00 97.62 98 PRO A C 1
ATOM 767 O O . PRO A 1 98 ? 3.230 7.943 -0.862 1.00 97.62 98 PRO A O 1
ATOM 770 N N . TRP A 1 99 ? 3.536 10.150 -0.552 1.00 98.38 99 TRP A N 1
ATOM 771 C CA . TRP A 1 99 ? 2.186 10.416 -0.081 1.00 98.38 99 TRP A CA 1
ATOM 772 C C . TRP A 1 99 ? 1.107 10.033 -1.092 1.00 98.38 99 TRP A C 1
ATOM 774 O O . TRP A 1 99 ? 0.079 9.479 -0.714 1.00 98.38 99 TRP A O 1
ATOM 784 N N . ARG A 1 100 ? 1.334 10.274 -2.389 1.00 98.38 100 ARG A N 1
ATOM 785 C CA . ARG A 1 100 ? 0.373 9.915 -3.439 1.00 98.38 100 ARG A CA 1
ATOM 786 C C . ARG A 1 100 ? 0.127 8.409 -3.450 1.00 98.38 100 ARG A C 1
ATOM 788 O O . ARG A 1 100 ? -1.029 7.992 -3.493 1.00 98.38 100 ARG A O 1
ATOM 795 N N . ASN A 1 101 ? 1.192 7.614 -3.382 1.00 98.38 101 ASN A N 1
ATOM 796 C CA . ASN A 1 101 ? 1.096 6.156 -3.388 1.00 98.38 101 ASN A CA 1
ATOM 797 C C . ASN A 1 101 ? 0.446 5.635 -2.099 1.00 98.38 101 ASN A C 1
ATOM 799 O O . ASN A 1 101 ? -0.496 4.850 -2.174 1.00 98.38 101 ASN A O 1
ATOM 803 N N . VAL A 1 102 ? 0.871 6.137 -0.933 1.00 98.62 102 VAL A N 1
ATOM 804 C CA . VAL A 1 102 ? 0.296 5.756 0.369 1.00 98.62 102 VAL A CA 1
ATOM 805 C C . VAL A 1 102 ? -1.194 6.096 0.444 1.00 98.62 102 VAL A C 1
ATOM 807 O O . VAL A 1 102 ? -1.999 5.235 0.792 1.00 98.62 102 VAL A O 1
ATOM 810 N N . ARG A 1 103 ? -1.586 7.319 0.067 1.00 98.69 103 ARG A N 1
ATOM 811 C CA . ARG A 1 103 ? -2.992 7.745 0.075 1.00 98.69 103 ARG A CA 1
ATOM 812 C C . ARG A 1 103 ? -3.842 6.875 -0.844 1.00 98.69 103 ARG A C 1
ATOM 814 O O . ARG A 1 103 ? -4.871 6.366 -0.411 1.00 98.69 103 ARG A O 1
ATOM 821 N N . THR A 1 104 ? -3.390 6.675 -2.085 1.00 98.50 104 THR A N 1
ATOM 822 C CA . THR A 1 104 ? -4.126 5.876 -3.078 1.00 98.50 104 THR A CA 1
ATOM 823 C C . THR A 1 104 ? -4.286 4.431 -2.604 1.00 98.50 104 THR A C 1
ATOM 825 O O . THR A 1 104 ? -5.357 3.850 -2.767 1.00 98.50 104 THR A O 1
ATOM 828 N N . LEU A 1 105 ? -3.258 3.853 -1.971 1.00 98.69 105 LEU A N 1
ATOM 829 C CA . LEU A 1 105 ? -3.346 2.509 -1.405 1.00 98.69 105 LEU A CA 1
ATOM 830 C C . LEU A 1 105 ? -4.360 2.438 -0.260 1.00 98.69 105 LEU A C 1
ATOM 832 O O . LEU A 1 105 ? -5.227 1.571 -0.296 1.00 98.69 105 LEU A O 1
ATOM 836 N N . ILE A 1 106 ? -4.315 3.360 0.708 1.00 98.69 106 ILE A N 1
ATOM 837 C CA . ILE A 1 106 ? -5.287 3.394 1.815 1.00 98.69 106 ILE A CA 1
ATOM 838 C C . ILE A 1 106 ? -6.721 3.507 1.272 1.00 98.69 106 ILE A C 1
ATOM 840 O O . ILE A 1 106 ? -7.584 2.721 1.659 1.00 98.69 106 ILE A O 1
ATOM 844 N N . GLU A 1 107 ? -6.974 4.426 0.335 1.00 98.56 107 GLU A N 1
ATOM 845 C CA . GLU A 1 107 ? -8.291 4.608 -0.296 1.00 98.56 107 GLU A CA 1
ATOM 846 C C . GLU A 1 107 ? -8.785 3.325 -0.982 1.00 98.56 107 GLU A C 1
ATOM 848 O O . GLU A 1 107 ? -9.944 2.932 -0.822 1.00 98.56 107 GLU A O 1
ATOM 853 N N . ARG A 1 108 ? -7.905 2.633 -1.719 1.00 98.38 108 ARG A N 1
ATOM 854 C CA . ARG A 1 108 ? -8.243 1.372 -2.393 1.00 98.38 108 ARG A CA 1
ATOM 855 C C . ARG A 1 108 ? -8.491 0.241 -1.402 1.00 98.38 108 ARG A C 1
ATOM 857 O O . ARG A 1 108 ? -9.462 -0.487 -1.583 1.00 98.38 108 ARG A O 1
ATOM 864 N N . LEU A 1 109 ? -7.677 0.114 -0.355 1.00 98.31 109 LEU A N 1
ATOM 865 C CA . LEU A 1 109 ? -7.818 -0.939 0.654 1.00 98.31 109 LEU A CA 1
ATOM 866 C C . LEU A 1 109 ? -9.054 -0.757 1.533 1.00 98.31 109 LEU A C 1
ATOM 868 O O . LEU A 1 109 ? -9.641 -1.755 1.943 1.00 98.31 109 LEU A O 1
ATOM 872 N N . LEU A 1 110 ? -9.492 0.482 1.779 1.00 98.12 110 LEU A N 1
ATOM 873 C CA . LEU A 1 110 ? -10.762 0.756 2.459 1.00 98.12 110 LEU A CA 1
ATOM 874 C C . LEU A 1 110 ? -11.962 0.187 1.685 1.00 98.12 110 LEU A C 1
ATOM 876 O O . LEU A 1 110 ? -12.888 -0.343 2.298 1.00 98.12 110 LEU A O 1
ATOM 880 N N . ALA A 1 111 ? -11.928 0.259 0.352 1.00 97.38 111 ALA A N 1
ATOM 881 C CA . ALA A 1 111 ? -12.990 -0.248 -0.515 1.00 97.38 111 ALA A CA 1
ATOM 882 C C . ALA A 1 111 ? -12.839 -1.739 -0.866 1.00 97.38 111 ALA A C 1
ATOM 884 O O . ALA A 1 111 ? -13.833 -2.455 -0.970 1.00 97.38 111 ALA A O 1
ATOM 885 N N . GLN A 1 112 ? -11.609 -2.198 -1.094 1.00 96.56 112 GLN A N 1
ATOM 886 C CA . GLN A 1 112 ? -11.270 -3.528 -1.605 1.00 96.56 112 GLN A CA 1
ATOM 887 C C . GLN A 1 112 ? -9.996 -4.037 -0.907 1.00 96.56 112 GLN A C 1
ATOM 889 O O . GLN A 1 112 ? -8.898 -3.877 -1.445 1.00 96.56 112 GLN A O 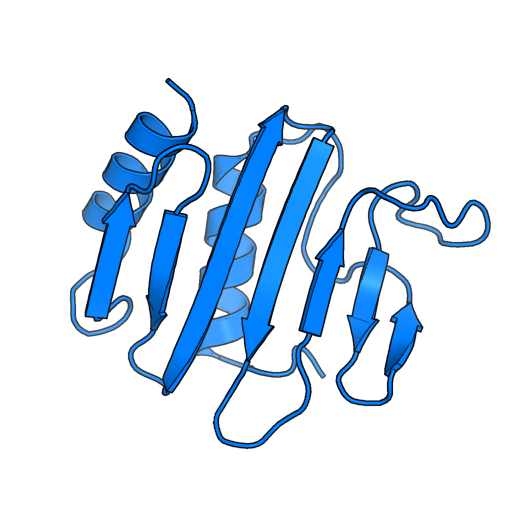1
ATOM 894 N N . PRO A 1 113 ? -10.115 -4.676 0.274 1.00 96.19 113 PRO A N 1
ATOM 895 C CA . PRO A 1 113 ? -8.969 -5.112 1.085 1.00 96.19 113 PRO A CA 1
ATOM 896 C C . PRO A 1 113 ? -7.954 -6.013 0.368 1.00 96.19 113 PRO A C 1
ATOM 898 O O . PRO A 1 113 ? -6.794 -6.083 0.768 1.00 96.19 113 PRO A O 1
ATOM 901 N N . MET A 1 114 ? -8.387 -6.716 -0.682 1.00 94.69 114 MET A N 1
ATOM 902 C CA . MET A 1 114 ? -7.566 -7.667 -1.440 1.00 94.69 114 MET A CA 1
ATOM 903 C C . MET A 1 114 ? -7.120 -7.143 -2.816 1.00 94.69 114 MET A C 1
ATOM 905 O O . MET A 1 114 ? -6.420 -7.851 -3.534 1.00 94.69 114 MET A O 1
ATOM 909 N N . LEU A 1 115 ? -7.512 -5.913 -3.183 1.00 93.31 115 LEU A N 1
ATOM 910 C CA . LEU A 1 115 ? -7.232 -5.259 -4.474 1.00 93.31 115 LEU A CA 1
ATOM 911 C C . LEU A 1 115 ? -7.666 -6.033 -5.742 1.00 93.31 115 LEU A C 1
ATOM 913 O O . LEU A 1 115 ? -7.256 -5.658 -6.844 1.00 93.31 115 LEU A O 1
ATOM 917 N N . GLY A 1 116 ? -8.509 -7.062 -5.606 1.00 76.19 116 GLY A N 1
ATOM 918 C CA . GLY A 1 116 ? -9.065 -7.884 -6.686 1.00 76.19 116 GLY A CA 1
ATOM 919 C C . GLY A 1 116 ? -10.541 -8.181 -6.478 1.00 76.19 116 GLY A C 1
ATOM 920 O O . GLY A 1 116 ? -10.957 -8.265 -5.300 1.00 76.19 116 GLY A O 1
#

Foldseek 3Di:
DVLVVLQVVCPVPDDCCAWVDWDDDPQWIWTAGNQQKTWIWGDPDLAFIKIWIDHPPFAIKIWGQPPADVVAPQPRTWIQASVRDIHHDPQGHRNPDPNRRVVRVSVQCSVPVRND

pLDDT: mean 96.2, std 3.59, range [76.19, 98.69]

Radius of gyration: 13.24 Å; chains: 1; bounding box: 27×32×32 Å

Sequence (116 aa):
MLHIELKEQIETTFDNTQVVSVTLCRDALELNLANGVEMVLRIVSPTEYAMNWRWGDAAQMSIDTAPVHKSLKTFPNHFHTVDGKVVDDPVTEIGAEPWRNVRTLIERLLAQPMLG